Protein AF-A0A9E1UNV3-F1 (afdb_monomer)

pLDDT: mean 80.96, std 13.59, range [35.84, 94.38]

Solvent-accessible surface area (backbone atoms only — not comparable to full-atom values): 10256 Å² total; per-residue (Å²): 136,83,77,80,78,81,76,72,62,53,70,66,56,56,49,51,52,51,51,64,53,58,72,66,54,81,49,71,70,59,39,48,52,40,63,73,60,77,38,68,67,56,43,51,51,60,36,40,78,65,73,40,78,62,95,45,79,79,32,35,62,18,47,49,51,24,52,54,49,52,56,49,48,61,50,37,75,54,44,67,69,70,63,24,52,52,51,50,54,60,56,47,49,53,58,54,51,36,50,52,49,50,53,47,36,54,74,75,52,56,87,86,55,63,66,72,40,66,35,42,78,52,85,92,49,69,72,77,62,58,67,62,50,58,66,34,87,50,57,69,52,34,47,56,59,45,73,75,33,80,76,75,56,93,66,50,66,61,54,52,43,52,60,52,63,72,62,70,61,82,89,124

Mean predicted aligned error: 8.99 Å

Secondary structure (DSSP, 8-state):
-PPPP--PPPHHHHHHHHHHHHTTS--HHHHHHHHHT--HHHHHHHHHTTT---S-TTTHHHHHHHHHHHHHHHHHTT--HHHHHHHHHHHHHHHHHHHHHHHHHHHHT--S--HHHH----TTSPPP-HHHHHH--SHHHHHHHHHTSTTPPTTHHHHHHHHHHTT-S---

Structure (mmCIF, N/CA/C/O backbone):
data_AF-A0A9E1UNV3-F1
#
_entry.id   AF-A0A9E1UNV3-F1
#
loop_
_atom_site.group_PDB
_atom_site.id
_atom_site.type_symbol
_atom_site.label_atom_id
_atom_site.label_alt_id
_atom_site.label_comp_id
_atom_site.label_asym_id
_atom_site.label_entity_id
_atom_site.label_seq_id
_atom_site.pdbx_PDB_ins_code
_atom_site.Cartn_x
_atom_site.Cartn_y
_atom_site.Cartn_z
_atom_site.occupancy
_atom_site.B_iso_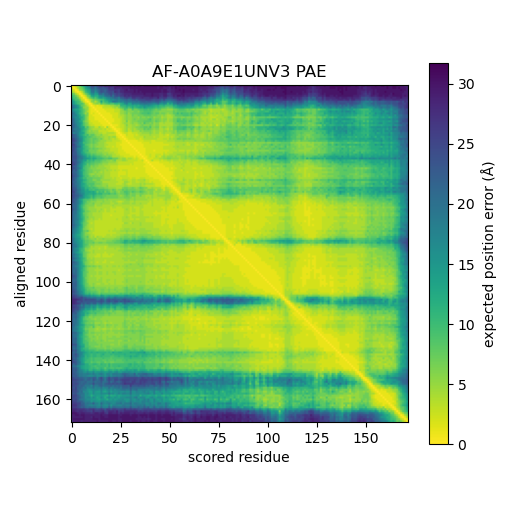or_equiv
_atom_site.auth_seq_id
_atom_site.auth_comp_id
_atom_site.auth_asym_id
_atom_site.auth_atom_id
_atom_site.pdbx_PDB_model_num
ATOM 1 N N . MET A 1 1 ? 43.218 -6.200 -0.803 1.00 35.84 1 MET A N 1
ATOM 2 C CA . MET A 1 1 ? 42.249 -6.765 -1.764 1.00 35.84 1 MET A CA 1
ATOM 3 C C . MET A 1 1 ? 41.045 -5.831 -1.739 1.00 35.84 1 MET A C 1
ATOM 5 O O . MET A 1 1 ? 40.290 -5.867 -0.780 1.00 35.84 1 MET A O 1
ATOM 9 N N . ASN A 1 2 ? 40.979 -4.878 -2.675 1.00 37.31 2 ASN A N 1
ATOM 10 C CA . ASN A 1 2 ? 39.900 -3.886 -2.727 1.00 37.31 2 ASN A CA 1
ATOM 11 C C . ASN A 1 2 ? 38.651 -4.552 -3.307 1.00 37.31 2 ASN A C 1
ATOM 13 O O . ASN A 1 2 ? 38.689 -5.062 -4.424 1.00 37.31 2 ASN A O 1
ATOM 17 N N . VAL A 1 3 ? 37.570 -4.561 -2.532 1.00 44.09 3 VAL A N 1
ATOM 18 C CA . VAL A 1 3 ? 36.229 -4.926 -3.003 1.00 44.09 3 VAL A CA 1
ATOM 19 C C . VAL A 1 3 ? 35.818 -3.900 -4.071 1.00 44.09 3 VAL A C 1
ATOM 21 O O . VAL A 1 3 ? 36.110 -2.716 -3.880 1.00 44.09 3 VAL A O 1
ATOM 24 N N . PRO A 1 4 ? 35.199 -4.297 -5.200 1.00 45.22 4 PRO A N 1
ATOM 25 C CA . PRO A 1 4 ? 34.849 -3.347 -6.245 1.00 45.22 4 PRO A CA 1
ATOM 26 C C . PRO A 1 4 ? 33.842 -2.341 -5.694 1.00 45.22 4 PRO A C 1
ATOM 28 O O . PRO A 1 4 ? 32.846 -2.722 -5.078 1.00 45.22 4 PRO A O 1
ATOM 31 N N . SER A 1 5 ? 34.108 -1.060 -5.931 1.00 47.56 5 SER A N 1
ATOM 32 C CA . SER A 1 5 ? 33.131 0.010 -5.791 1.00 47.56 5 SER A CA 1
ATOM 33 C C . SER A 1 5 ? 31.866 -0.373 -6.553 1.00 47.56 5 SER A C 1
ATOM 35 O O . SER A 1 5 ? 31.917 -0.683 -7.744 1.00 47.56 5 SER A O 1
ATOM 37 N N . THR A 1 6 ? 30.729 -0.377 -5.862 1.00 49.66 6 THR A N 1
ATOM 38 C CA . THR A 1 6 ? 29.411 -0.572 -6.462 1.00 49.66 6 THR A CA 1
ATOM 39 C C . THR A 1 6 ? 29.252 0.456 -7.579 1.00 49.66 6 THR A C 1
ATOM 41 O O . THR A 1 6 ? 29.152 1.654 -7.313 1.00 49.66 6 THR A O 1
ATOM 44 N N . ILE A 1 7 ? 29.300 0.014 -8.837 1.00 48.69 7 ILE A N 1
ATOM 45 C CA . ILE A 1 7 ? 29.002 0.877 -9.979 1.00 48.69 7 ILE A CA 1
ATOM 46 C C . ILE A 1 7 ? 27.522 1.220 -9.843 1.00 48.69 7 ILE A C 1
ATOM 48 O O . ILE A 1 7 ? 26.668 0.364 -10.070 1.00 48.69 7 ILE A O 1
ATOM 52 N N . ALA A 1 8 ? 27.217 2.445 -9.415 1.00 58.47 8 ALA A N 1
ATOM 53 C CA . ALA A 1 8 ? 25.855 2.948 -9.472 1.00 58.47 8 ALA A CA 1
ATOM 54 C C . ALA A 1 8 ? 25.418 2.880 -10.945 1.00 58.47 8 ALA A C 1
ATOM 56 O O . ALA A 1 8 ? 26.122 3.432 -11.800 1.00 58.47 8 ALA A O 1
ATOM 57 N N . PRO A 1 9 ? 24.335 2.161 -11.281 1.00 63.91 9 PRO A N 1
ATOM 58 C CA . PRO A 1 9 ? 23.896 2.076 -12.661 1.00 63.91 9 PRO A CA 1
ATOM 59 C C . PRO A 1 9 ? 23.639 3.486 -13.197 1.00 63.91 9 PRO A C 1
ATOM 61 O O . PRO A 1 9 ? 22.984 4.304 -12.551 1.00 63.91 9 PRO A O 1
ATOM 64 N N . GLY A 1 10 ? 24.182 3.777 -14.380 1.00 70.19 10 GLY A N 1
ATOM 65 C CA . GLY A 1 10 ? 23.953 5.054 -15.049 1.00 70.19 10 GLY A CA 1
ATOM 66 C C . GLY A 1 10 ? 22.465 5.283 -15.326 1.00 70.19 10 GLY A C 1
ATOM 67 O O . GLY A 1 10 ? 21.673 4.337 -15.389 1.00 70.19 10 GLY A O 1
ATOM 68 N N . GLN A 1 11 ? 22.079 6.544 -15.529 1.00 72.31 11 GLN A N 1
ATOM 69 C CA . GLN A 1 11 ? 20.688 6.925 -15.806 1.00 72.31 11 GLN A CA 1
ATOM 70 C C . GLN A 1 11 ? 20.082 6.153 -16.990 1.00 72.31 11 GLN A C 1
ATOM 72 O O . GLN A 1 11 ? 18.904 5.802 -16.942 1.00 72.31 11 GLN A O 1
ATOM 77 N N . ASP A 1 12 ? 20.890 5.797 -17.991 1.00 75.81 12 ASP A N 1
ATOM 78 C CA . ASP A 1 12 ? 20.466 5.012 -19.156 1.00 75.81 12 ASP A CA 1
ATOM 79 C C . ASP A 1 12 ? 19.969 3.611 -18.783 1.00 75.81 12 ASP A C 1
ATOM 81 O O . ASP A 1 12 ? 18.969 3.136 -19.323 1.00 75.81 12 ASP A O 1
ATOM 85 N N . PHE A 1 13 ? 20.616 2.955 -17.813 1.00 81.56 13 PHE A N 1
ATOM 86 C CA . PHE A 1 13 ? 20.178 1.647 -17.324 1.00 81.56 13 PHE A CA 1
ATOM 87 C C . PHE A 1 13 ? 18.837 1.757 -16.598 1.00 81.56 13 PHE A C 1
ATOM 89 O O . PHE A 1 13 ? 17.933 0.955 -16.834 1.00 81.56 13 PHE A O 1
ATOM 96 N N . VAL A 1 14 ? 18.685 2.772 -15.742 1.00 80.44 14 VAL A N 1
ATOM 97 C CA . VAL A 1 14 ? 17.431 3.033 -15.023 1.00 80.44 14 VAL A CA 1
ATOM 98 C C . VAL A 1 14 ? 16.304 3.352 -16.005 1.00 80.44 14 VAL A C 1
ATOM 100 O O . VAL A 1 14 ? 15.209 2.802 -15.881 1.00 80.44 14 VAL A O 1
ATOM 103 N N . PHE A 1 15 ? 16.567 4.185 -17.013 1.00 78.56 15 PHE A N 1
ATOM 104 C CA . PHE A 1 15 ? 15.590 4.531 -18.040 1.00 78.56 15 PHE A CA 1
ATOM 105 C C . PHE A 1 15 ? 15.187 3.311 -18.871 1.00 78.56 15 PHE A C 1
ATOM 107 O O . PHE A 1 15 ? 13.995 3.061 -19.039 1.00 78.56 15 PHE A O 1
ATOM 114 N N . ALA A 1 16 ? 16.146 2.501 -19.327 1.00 82.50 16 ALA A N 1
ATOM 115 C CA . ALA A 1 16 ? 15.862 1.262 -20.048 1.00 82.50 16 ALA A CA 1
ATOM 116 C C . ALA A 1 16 ? 15.057 0.270 -19.190 1.00 82.50 16 ALA A C 1
ATOM 118 O O . ALA A 1 16 ? 14.104 -0.342 -19.678 1.00 82.50 16 ALA A O 1
ATOM 119 N N . ASN A 1 17 ? 15.382 0.156 -17.896 1.00 81.38 17 ASN A N 1
ATOM 120 C CA . ASN A 1 17 ? 14.642 -0.677 -16.951 1.00 81.38 17 ASN A CA 1
ATOM 121 C C . ASN A 1 17 ? 13.188 -0.202 -16.798 1.00 81.38 17 ASN A C 1
ATOM 123 O O . ASN A 1 17 ? 12.260 -1.002 -16.922 1.00 81.38 17 ASN A O 1
ATOM 127 N N . LEU A 1 18 ? 12.977 1.103 -16.600 1.00 81.25 18 LEU A N 1
ATOM 128 C CA . LEU A 1 18 ? 11.645 1.708 -16.531 1.00 81.25 18 LEU A CA 1
ATOM 129 C C . LEU A 1 18 ? 10.870 1.522 -17.838 1.00 81.25 18 LEU A C 1
ATOM 131 O O . LEU A 1 18 ? 9.703 1.137 -17.809 1.00 81.25 18 LEU A O 1
ATOM 135 N N . HIS A 1 19 ? 11.521 1.726 -18.981 1.00 80.44 19 HIS A N 1
ATOM 136 C CA . HIS A 1 19 ? 10.901 1.588 -20.293 1.00 80.44 19 HIS A CA 1
ATOM 137 C C . HIS A 1 19 ? 10.453 0.144 -20.568 1.00 80.44 19 HIS A C 1
ATOM 139 O O . HIS A 1 19 ? 9.327 -0.089 -21.015 1.00 80.44 19 HIS A O 1
ATOM 145 N N . GLY A 1 20 ? 11.288 -0.837 -20.213 1.00 83.06 20 GLY A N 1
ATOM 146 C CA . GLY A 1 20 ? 10.945 -2.257 -20.283 1.00 83.06 20 GLY A CA 1
ATOM 147 C C . GLY A 1 20 ? 9.776 -2.642 -19.372 1.00 83.06 20 GLY A C 1
ATOM 148 O O . GLY A 1 20 ? 8.972 -3.495 -19.737 1.00 83.06 20 GLY A O 1
ATOM 149 N N . ARG A 1 21 ? 9.618 -1.990 -18.214 1.00 82.00 21 ARG A N 1
ATOM 150 C CA . ARG A 1 21 ? 8.437 -2.178 -17.352 1.00 82.00 21 ARG A CA 1
ATOM 151 C C . ARG A 1 21 ? 7.196 -1.505 -17.937 1.00 82.00 21 ARG A C 1
ATOM 153 O O . ARG A 1 21 ? 6.111 -2.078 -17.904 1.00 82.00 21 ARG A O 1
ATOM 160 N N . TRP A 1 22 ? 7.347 -0.320 -18.526 1.00 80.44 22 TRP A N 1
ATOM 161 C CA . TRP A 1 22 ? 6.248 0.436 -19.129 1.00 80.44 22 TRP A CA 1
ATOM 162 C C . TRP A 1 22 ? 5.577 -0.277 -20.302 1.00 80.44 22 TRP A C 1
ATOM 164 O O . TRP A 1 22 ? 4.373 -0.113 -20.505 1.00 80.44 22 TRP A O 1
ATOM 174 N N . SER A 1 23 ? 6.323 -1.077 -21.064 1.00 80.44 23 SER A N 1
ATOM 175 C CA . SER A 1 23 ? 5.763 -1.872 -22.163 1.00 80.44 23 SER A CA 1
ATOM 176 C C . SER A 1 23 ? 4.748 -2.919 -21.688 1.00 80.44 23 SER A C 1
ATOM 178 O O . SER A 1 23 ? 3.905 -3.354 -22.467 1.00 80.44 23 SER A O 1
ATOM 180 N N . ARG A 1 24 ? 4.778 -3.285 -20.399 1.00 81.38 24 ARG A N 1
ATOM 181 C CA . ARG A 1 24 ? 3.897 -4.295 -19.802 1.00 81.38 24 ARG A CA 1
ATOM 182 C C . ARG A 1 24 ? 2.561 -3.727 -19.328 1.00 81.38 24 ARG A C 1
ATOM 184 O O . ARG A 1 24 ? 1.721 -4.491 -18.863 1.00 81.38 24 ARG A O 1
ATOM 191 N N . PHE A 1 25 ? 2.319 -2.420 -19.426 1.00 82.38 25 PHE A N 1
ATOM 192 C CA . PHE A 1 25 ? 1.041 -1.837 -19.010 1.00 82.38 25 PHE A CA 1
ATOM 193 C C . PHE A 1 25 ? -0.109 -2.179 -19.963 1.00 82.38 25 PHE A C 1
ATOM 195 O O . PHE A 1 25 ? 0.081 -2.315 -21.169 1.00 82.38 25 PHE A O 1
ATOM 202 N N . LEU A 1 26 ? -1.326 -2.274 -19.417 1.00 84.94 26 LEU A N 1
ATOM 203 C CA . LEU A 1 26 ? -2.553 -2.297 -20.216 1.00 84.94 26 LEU A CA 1
ATOM 204 C C . LEU A 1 26 ? -2.712 -0.953 -20.929 1.00 84.94 26 LEU A C 1
ATOM 206 O O . LEU A 1 26 ? -2.807 0.089 -20.281 1.00 84.94 26 LEU A O 1
ATOM 210 N N . ARG A 1 27 ? -2.725 -0.967 -22.263 1.00 87.62 27 ARG A N 1
ATOM 211 C CA . ARG A 1 27 ? -2.820 0.240 -23.096 1.00 87.62 27 ARG A CA 1
ATOM 212 C C . ARG A 1 27 ? -3.696 -0.012 -24.320 1.00 87.62 27 ARG A C 1
ATOM 214 O O . ARG A 1 27 ? -3.911 -1.159 -24.709 1.00 87.62 27 ARG A O 1
ATOM 221 N N . GLY A 1 28 ? -4.190 1.072 -24.919 1.00 90.81 28 GLY A N 1
ATOM 222 C CA . GLY A 1 28 ? -4.902 1.046 -26.199 1.00 90.81 28 GLY A CA 1
ATOM 223 C C . GLY A 1 28 ? -6.043 0.027 -26.238 1.00 90.81 28 GLY A C 1
ATOM 224 O O . GLY A 1 28 ? -6.894 -0.006 -25.346 1.00 90.81 28 GLY A O 1
ATOM 225 N N . ASP A 1 29 ? -6.037 -0.815 -27.268 1.00 90.44 29 ASP A N 1
ATOM 226 C CA . ASP A 1 29 ? -7.092 -1.798 -27.529 1.00 90.44 29 ASP A CA 1
ATOM 227 C C . ASP A 1 29 ? -7.185 -2.888 -26.465 1.00 90.44 29 ASP A C 1
ATOM 229 O O . ASP A 1 29 ? -8.256 -3.439 -26.227 1.00 90.44 29 ASP A O 1
ATOM 233 N N . GLU A 1 30 ? -6.085 -3.211 -25.789 1.00 89.12 30 GLU A N 1
ATOM 234 C CA . GLU A 1 30 ? -6.119 -4.194 -24.712 1.00 89.12 30 GLU A CA 1
ATOM 235 C C . GLU A 1 30 ? -6.872 -3.656 -23.496 1.00 89.12 30 GLU A C 1
ATOM 237 O O . GLU A 1 30 ? -7.791 -4.311 -23.008 1.00 89.12 30 GLU A O 1
ATOM 242 N N . LEU A 1 31 ? -6.555 -2.431 -23.064 1.00 91.38 31 LEU A N 1
ATOM 243 C CA . LEU A 1 31 ? -7.298 -1.774 -21.989 1.00 91.38 31 LEU A CA 1
ATOM 244 C C . LEU A 1 31 ? -8.769 -1.592 -22.379 1.00 91.38 31 LEU A C 1
ATOM 246 O O . LEU A 1 31 ? -9.658 -1.855 -21.572 1.00 91.38 31 LEU A O 1
ATOM 250 N N . ARG A 1 32 ? -9.032 -1.206 -23.634 1.00 93.31 32 ARG A N 1
ATOM 251 C CA . ARG A 1 32 ? -10.394 -1.058 -24.155 1.00 93.31 32 ARG A CA 1
ATOM 252 C C . ARG A 1 32 ? -11.176 -2.369 -24.086 1.00 93.31 32 ARG A C 1
ATOM 254 O O . ARG A 1 32 ? -12.301 -2.352 -23.602 1.00 93.31 32 ARG A O 1
ATOM 261 N N . ARG A 1 33 ? -10.580 -3.496 -24.495 1.00 92.31 33 ARG A N 1
ATOM 262 C CA . ARG A 1 33 ? -11.201 -4.829 -24.398 1.00 92.31 33 ARG A CA 1
ATOM 263 C C . ARG A 1 33 ? -11.512 -5.215 -22.956 1.00 92.31 33 ARG A C 1
ATOM 265 O O . ARG A 1 33 ? -12.599 -5.718 -22.693 1.00 92.31 33 ARG A O 1
ATOM 272 N N . VAL A 1 34 ? -10.592 -4.955 -22.024 1.00 91.69 34 VAL A N 1
ATOM 273 C CA . VAL A 1 34 ? -10.822 -5.230 -20.598 1.00 91.69 34 VAL A CA 1
ATOM 274 C C . VAL A 1 34 ? -12.002 -4.407 -20.078 1.00 91.69 34 VAL A C 1
ATOM 276 O O . VAL A 1 34 ? -12.923 -4.979 -19.503 1.00 91.69 34 VAL A O 1
ATOM 279 N N . VAL A 1 35 ? -12.032 -3.099 -20.344 1.00 91.12 35 VAL A N 1
ATOM 280 C CA . VAL A 1 35 ? -13.124 -2.209 -19.907 1.00 91.12 35 VAL A CA 1
ATOM 281 C C . VAL A 1 35 ? -14.464 -2.609 -20.530 1.00 91.12 35 VAL A C 1
ATOM 283 O O . VAL A 1 35 ? -15.461 -2.729 -19.824 1.00 91.12 35 VAL A O 1
ATOM 286 N N . GLN A 1 36 ? -14.493 -2.859 -21.840 1.00 94.38 36 GLN A N 1
ATOM 287 C CA . GLN A 1 36 ? -15.715 -3.219 -22.566 1.00 94.38 36 GLN A CA 1
ATOM 288 C C . GLN A 1 36 ? -16.263 -4.594 -22.185 1.00 94.38 36 GLN A C 1
ATOM 290 O O . GLN A 1 36 ? -17.452 -4.835 -22.361 1.00 94.38 36 GLN A O 1
ATOM 295 N N . SER A 1 37 ? -15.424 -5.491 -21.663 1.00 92.50 37 SER A N 1
ATOM 296 C CA . SER A 1 37 ? -15.879 -6.818 -21.251 1.00 92.50 37 SER A CA 1
ATOM 297 C C . SER A 1 37 ? -16.882 -6.781 -20.097 1.00 92.50 37 SER A C 1
ATOM 299 O O . SER A 1 37 ? -17.642 -7.733 -19.941 1.00 92.50 37 SER A O 1
ATOM 301 N N . GLY A 1 38 ? -16.846 -5.736 -19.255 1.00 88.44 38 GLY A N 1
ATOM 302 C CA . GLY A 1 38 ? -17.644 -5.658 -18.026 1.00 88.44 38 GLY A CA 1
ATOM 303 C C . GLY A 1 38 ? -17.416 -6.823 -17.051 1.00 88.44 38 GLY A C 1
ATOM 304 O O . GLY A 1 38 ? -18.188 -6.987 -16.111 1.00 88.44 38 GLY A O 1
ATOM 305 N N . SER A 1 39 ? -16.388 -7.652 -17.275 1.00 89.06 39 SER A N 1
ATOM 306 C CA . SER A 1 39 ? -16.184 -8.917 -16.576 1.00 89.06 39 SER A CA 1
ATOM 307 C C . SER A 1 39 ? -14.997 -8.817 -15.616 1.00 89.06 39 SER A C 1
ATOM 309 O O . SER A 1 39 ? -13.859 -8.623 -16.061 1.00 89.06 39 SER A O 1
ATOM 311 N N . PRO A 1 40 ? -15.232 -9.02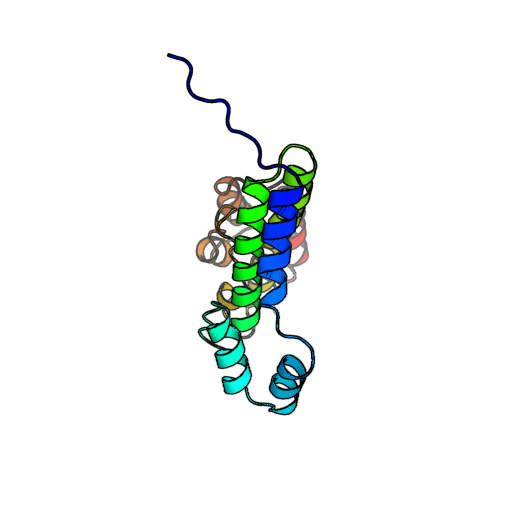3 -14.307 1.00 87.25 40 PRO A N 1
ATOM 312 C CA . PRO A 1 40 ? -14.177 -9.200 -13.317 1.00 87.25 40 PRO A CA 1
ATOM 313 C C . PRO A 1 40 ? -13.117 -10.217 -13.735 1.00 87.25 40 PRO A C 1
ATOM 315 O O . PRO A 1 40 ? -11.930 -9.922 -13.675 1.00 87.25 40 PRO A O 1
ATOM 318 N N . ASP A 1 41 ? -13.523 -11.377 -14.250 1.00 88.94 41 ASP A N 1
ATOM 319 C CA . ASP A 1 41 ? -12.593 -12.441 -14.638 1.00 88.94 41 ASP A CA 1
ATOM 320 C C . ASP A 1 41 ? -11.655 -12.027 -15.775 1.00 88.94 41 ASP A C 1
ATOM 322 O O . ASP A 1 41 ? -10.494 -12.436 -15.819 1.00 88.94 41 ASP A O 1
ATOM 326 N N . VAL A 1 42 ? -12.140 -11.212 -16.717 1.00 90.38 42 VAL A N 1
ATOM 327 C CA . VAL A 1 42 ? -11.303 -10.676 -17.799 1.00 90.38 42 VAL A CA 1
ATOM 328 C C . VAL A 1 42 ? -10.263 -9.706 -17.241 1.00 90.38 42 VAL A C 1
ATOM 330 O O . VAL A 1 42 ? -9.096 -9.793 -17.630 1.00 90.38 42 VAL A O 1
ATOM 333 N N . LEU A 1 43 ? -10.647 -8.840 -16.299 1.00 88.12 43 LEU A N 1
ATOM 334 C CA . LEU A 1 43 ? -9.711 -7.959 -15.597 1.00 88.12 43 LEU A CA 1
ATOM 335 C C . LEU A 1 43 ? -8.673 -8.765 -14.804 1.00 88.12 43 LEU A C 1
ATOM 337 O O . LEU A 1 43 ? -7.476 -8.534 -14.961 1.00 88.12 43 LEU A O 1
ATOM 341 N N . LEU A 1 44 ? -9.110 -9.740 -14.003 1.00 88.25 44 LEU A N 1
ATOM 342 C CA . LEU A 1 44 ? -8.229 -10.566 -13.174 1.00 88.25 44 LEU A CA 1
ATOM 343 C C . LEU A 1 44 ? -7.223 -11.350 -14.027 1.00 88.25 44 LEU A C 1
ATOM 345 O O . LEU A 1 44 ? -6.033 -11.355 -13.722 1.00 88.25 44 LEU A O 1
ATOM 349 N N . ARG A 1 45 ? -7.653 -11.931 -15.156 1.00 88.69 45 ARG A N 1
ATOM 350 C CA . ARG A 1 45 ? -6.741 -12.591 -16.108 1.00 88.69 45 ARG A CA 1
ATOM 351 C C . ARG A 1 45 ? -5.744 -11.618 -16.737 1.00 88.69 45 ARG A C 1
ATOM 353 O O . ARG A 1 45 ? -4.566 -11.951 -16.868 1.00 88.69 45 ARG A O 1
ATOM 360 N N . ALA A 1 46 ? -6.190 -10.419 -17.111 1.00 89.06 46 ALA A N 1
ATOM 361 C CA . ALA A 1 46 ? -5.321 -9.398 -17.693 1.00 89.06 46 ALA A CA 1
ATOM 362 C C . ALA A 1 46 ? -4.246 -8.905 -16.705 1.00 89.06 46 ALA A C 1
ATOM 364 O O . ALA A 1 46 ? -3.113 -8.631 -17.116 1.00 89.06 46 ALA A O 1
ATOM 365 N N . LEU A 1 47 ? -4.591 -8.826 -15.415 1.00 87.56 47 LEU A N 1
ATOM 366 C CA . LEU A 1 47 ? -3.680 -8.520 -14.309 1.00 87.56 47 LEU A CA 1
ATOM 367 C C . LEU A 1 47 ? -2.716 -9.684 -14.021 1.00 87.56 47 LEU A C 1
ATOM 369 O O . LEU A 1 47 ? -1.505 -9.468 -13.923 1.00 87.56 47 LEU A O 1
ATOM 373 N N . ALA A 1 48 ? -3.215 -10.923 -13.989 1.00 88.00 48 ALA A N 1
ATOM 374 C CA . ALA A 1 48 ? -2.403 -12.120 -13.772 1.00 88.00 48 ALA A CA 1
ATOM 375 C C . ALA A 1 48 ? -1.330 -12.300 -14.857 1.00 88.00 48 ALA A C 1
ATOM 377 O O . ALA A 1 48 ? -0.171 -12.569 -14.538 1.00 88.00 48 ALA A O 1
ATOM 378 N N . GLY A 1 49 ? -1.667 -12.041 -16.129 1.00 85.75 49 GLY A N 1
ATOM 379 C CA . GLY A 1 49 ? -0.708 -12.045 -17.245 1.00 85.75 49 GLY A CA 1
ATOM 380 C C . GLY A 1 49 ? 0.438 -11.030 -17.101 1.00 85.75 49 GLY A C 1
ATOM 381 O O . GLY A 1 49 ? 1.437 -11.102 -17.815 1.00 85.75 49 GLY A O 1
ATOM 382 N N . ARG A 1 50 ? 0.324 -10.096 -16.153 1.00 84.56 50 ARG A N 1
ATOM 383 C CA . ARG A 1 50 ? 1.331 -9.076 -15.830 1.00 84.56 50 ARG A CA 1
ATOM 384 C C . ARG A 1 50 ? 2.052 -9.337 -14.512 1.00 84.56 50 ARG A C 1
ATOM 386 O O . ARG A 1 50 ? 2.894 -8.538 -14.121 1.00 84.56 50 ARG A O 1
ATOM 393 N N . GLY A 1 51 ? 1.778 -10.469 -13.867 1.00 85.19 51 GLY A N 1
ATOM 394 C CA . GLY A 1 51 ? 2.381 -10.841 -12.590 1.00 85.19 51 GLY A CA 1
ATOM 395 C C . GLY A 1 51 ? 1.665 -10.262 -11.370 1.00 85.19 51 GLY A C 1
ATOM 396 O O . GLY A 1 51 ? 2.205 -10.344 -10.270 1.00 85.19 51 GLY A O 1
ATOM 397 N N . VAL A 1 52 ? 0.463 -9.700 -11.540 1.00 87.19 52 VAL A N 1
ATOM 398 C CA . VAL A 1 52 ? -0.390 -9.276 -10.424 1.00 87.19 52 VAL A CA 1
ATOM 399 C C . VAL A 1 52 ? -1.380 -10.398 -10.135 1.00 87.19 52 VAL A C 1
ATOM 401 O O . VAL A 1 52 ? -2.369 -10.565 -10.845 1.00 87.19 52 VAL A O 1
ATOM 404 N N . GLN A 1 53 ? -1.091 -11.191 -9.108 1.00 84.25 53 GLN A N 1
ATOM 405 C CA . GLN A 1 53 ? -2.028 -12.192 -8.606 1.00 84.25 53 GLN A CA 1
ATOM 406 C C . GLN A 1 53 ? -3.019 -11.487 -7.693 1.00 84.25 53 GLN A C 1
ATOM 408 O O . GLN A 1 53 ? -2.594 -10.902 -6.702 1.00 84.25 53 GLN A O 1
ATOM 413 N N . VAL A 1 54 ? -4.298 -11.518 -8.066 1.00 83.56 54 VAL A N 1
ATOM 414 C CA . VAL A 1 54 ? -5.393 -10.922 -7.302 1.00 83.56 54 VAL A CA 1
ATOM 415 C C . VAL A 1 54 ? -6.270 -12.034 -6.742 1.00 83.56 54 VAL A C 1
ATOM 417 O O . VAL A 1 54 ? -6.767 -12.852 -7.512 1.00 83.56 54 VAL A O 1
ATOM 420 N N . ALA A 1 55 ? -6.448 -12.064 -5.421 1.00 79.50 55 ALA A N 1
ATOM 421 C CA . ALA A 1 55 ? -7.283 -13.069 -4.756 1.00 79.50 55 ALA A CA 1
ATOM 422 C C . ALA A 1 55 ? -8.786 -12.841 -5.003 1.00 79.50 55 ALA A C 1
ATOM 424 O O . ALA A 1 55 ? -9.519 -13.784 -5.291 1.00 79.50 55 ALA A O 1
ATOM 425 N N . ASP A 1 56 ? -9.232 -11.586 -4.927 1.00 81.56 56 ASP A N 1
ATOM 426 C CA . ASP A 1 56 ? -10.626 -11.173 -5.078 1.00 81.56 56 ASP A CA 1
ATOM 427 C C . ASP A 1 56 ? -10.718 -9.689 -5.490 1.00 81.56 56 ASP A C 1
ATOM 429 O O . ASP A 1 56 ? -9.739 -8.942 -5.448 1.00 81.56 56 ASP A O 1
ATOM 433 N N . LEU A 1 57 ? -11.905 -9.236 -5.900 1.00 82.12 57 LEU A N 1
ATOM 434 C CA . LEU A 1 57 ? -12.099 -7.851 -6.342 1.00 82.12 57 LEU A CA 1
ATOM 435 C C . LEU A 1 57 ? -11.933 -6.807 -5.230 1.00 82.12 57 LEU A C 1
ATOM 437 O O . LEU A 1 57 ? -11.512 -5.688 -5.526 1.00 82.12 57 LEU A O 1
ATOM 441 N N . GLY A 1 58 ? -12.268 -7.145 -3.984 1.00 82.31 58 GLY A N 1
ATOM 442 C CA . GLY A 1 58 ? -12.130 -6.251 -2.836 1.00 82.31 58 GLY A CA 1
ATOM 443 C C . GLY A 1 58 ? -10.668 -5.914 -2.552 1.00 82.31 58 GLY A C 1
ATOM 444 O O . GLY A 1 58 ? -10.346 -4.760 -2.272 1.00 82.31 58 GLY A O 1
ATOM 445 N N . SER A 1 59 ? -9.773 -6.884 -2.746 1.00 84.94 59 SER A N 1
ATOM 446 C CA . SER A 1 59 ? -8.323 -6.720 -2.584 1.00 84.94 59 SER A CA 1
ATOM 447 C C . SER A 1 59 ? -7.571 -6.346 -3.874 1.00 84.94 59 SER A C 1
ATOM 449 O O . SER A 1 59 ? -6.372 -6.057 -3.848 1.00 84.94 59 SER A O 1
ATOM 451 N N . ALA A 1 60 ? -8.251 -6.281 -5.025 1.00 85.44 60 ALA A N 1
ATOM 452 C CA . ALA A 1 60 ? -7.617 -6.011 -6.319 1.00 85.44 60 ALA A CA 1
ATOM 453 C C . ALA A 1 60 ? -6.815 -4.703 -6.342 1.00 85.44 60 ALA A C 1
ATOM 455 O O . ALA A 1 60 ? -5.700 -4.654 -6.868 1.00 85.44 60 ALA A O 1
ATOM 456 N N . ARG A 1 61 ? -7.367 -3.636 -5.750 1.00 88.38 61 ARG A N 1
ATOM 457 C CA . ARG A 1 61 ? -6.699 -2.331 -5.680 1.00 88.38 61 ARG A CA 1
ATOM 458 C C . ARG A 1 61 ? -5.417 -2.413 -4.856 1.00 88.38 61 ARG A C 1
ATOM 460 O O . ARG A 1 61 ? -4.370 -1.987 -5.341 1.00 88.38 61 ARG A O 1
ATOM 467 N N . SER A 1 62 ? -5.499 -2.897 -3.619 1.00 90.62 62 SER A N 1
ATOM 468 C CA . SER A 1 62 ? -4.362 -2.943 -2.696 1.00 90.62 62 SER A CA 1
ATOM 469 C C . SER A 1 62 ? -3.247 -3.825 -3.252 1.00 90.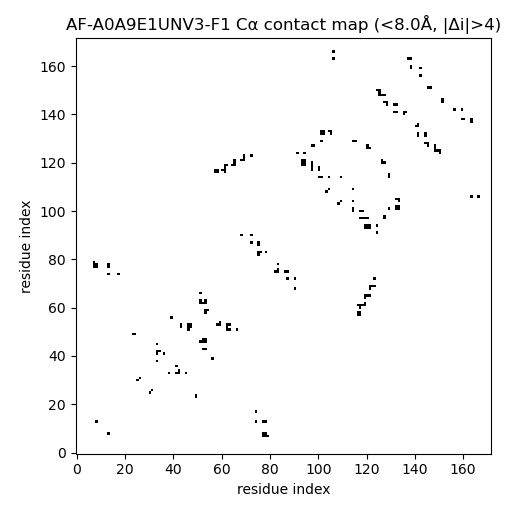62 62 SER A C 1
ATOM 471 O O . SER A 1 62 ? -2.092 -3.403 -3.280 1.00 90.62 62 SER A O 1
ATOM 473 N N . GLN A 1 63 ? -3.591 -4.980 -3.826 1.00 90.75 63 GLN A N 1
ATOM 474 C CA . GLN A 1 63 ? -2.624 -5.898 -4.431 1.00 90.75 63 GLN A CA 1
ATOM 475 C C . GLN A 1 63 ? -1.965 -5.325 -5.695 1.00 90.75 63 GLN A C 1
ATOM 477 O O . GLN A 1 63 ? -0.752 -5.470 -5.871 1.00 90.75 63 GLN A O 1
ATOM 482 N N . LEU A 1 64 ? -2.715 -4.607 -6.543 1.00 89.81 64 LEU A N 1
ATOM 483 C CA . LEU A 1 64 ? -2.144 -3.892 -7.688 1.00 89.81 64 LEU A CA 1
ATOM 484 C C . LEU A 1 64 ? -1.186 -2.779 -7.241 1.00 89.81 64 LEU A C 1
ATOM 486 O O . LEU A 1 64 ? -0.080 -2.664 -7.770 1.00 89.81 64 LEU A O 1
ATOM 490 N N . VAL A 1 65 ? -1.590 -1.965 -6.262 1.00 92.12 65 VAL A N 1
ATOM 491 C CA . VAL A 1 65 ? -0.746 -0.883 -5.735 1.00 92.12 65 VAL A CA 1
ATOM 492 C C . VAL A 1 65 ? 0.512 -1.450 -5.080 1.00 92.12 65 VAL A C 1
ATOM 494 O O . VAL A 1 65 ? 1.597 -0.925 -5.328 1.00 92.12 65 VAL A O 1
ATOM 497 N N . ARG A 1 66 ? 0.400 -2.545 -4.317 1.00 93.19 66 ARG A N 1
ATOM 498 C CA . ARG A 1 66 ? 1.542 -3.237 -3.709 1.00 93.19 66 ARG A CA 1
ATOM 499 C C . ARG A 1 66 ? 2.532 -3.696 -4.770 1.00 93.19 66 ARG A C 1
ATOM 501 O O . ARG A 1 66 ? 3.709 -3.364 -4.679 1.00 93.19 66 ARG A O 1
ATOM 508 N N . HIS A 1 67 ? 2.052 -4.374 -5.812 1.00 91.31 67 HIS A N 1
ATOM 509 C CA . HIS A 1 67 ? 2.894 -4.821 -6.920 1.00 91.31 67 HIS A CA 1
ATOM 510 C C . HIS A 1 67 ? 3.646 -3.654 -7.579 1.00 91.31 67 HIS A C 1
ATOM 512 O O . HIS A 1 67 ? 4.862 -3.711 -7.749 1.00 91.31 67 HIS A O 1
ATOM 518 N N . LEU A 1 68 ? 2.950 -2.561 -7.908 1.00 89.81 68 LEU A N 1
ATOM 519 C CA . LEU A 1 68 ? 3.578 -1.383 -8.517 1.00 89.81 68 LEU A CA 1
ATOM 520 C C . LEU A 1 68 ? 4.561 -0.687 -7.563 1.00 89.81 68 LEU A C 1
ATOM 522 O O . LEU A 1 68 ? 5.600 -0.189 -7.996 1.00 89.81 68 LEU A O 1
ATOM 526 N N . GLY A 1 69 ? 4.255 -0.659 -6.267 1.00 92.88 69 GLY A N 1
ATOM 527 C CA . GLY A 1 69 ? 5.144 -0.122 -5.246 1.00 92.88 69 GLY A CA 1
ATOM 528 C C . GLY A 1 69 ? 6.408 -0.962 -5.061 1.00 92.88 69 GLY A C 1
ATOM 529 O O . GLY A 1 69 ? 7.484 -0.399 -4.872 1.00 92.88 69 GLY A O 1
ATOM 530 N N . GLU A 1 70 ? 6.314 -2.290 -5.146 1.00 92.06 70 GLU A N 1
ATOM 531 C CA . GLU A 1 70 ? 7.468 -3.197 -5.123 1.00 92.06 70 GLU A CA 1
ATOM 532 C C . GLU A 1 70 ? 8.350 -2.996 -6.357 1.00 92.06 70 GLU A C 1
ATOM 534 O O . GLU A 1 70 ? 9.571 -2.905 -6.246 1.00 92.06 70 GLU A O 1
ATOM 539 N N . GLU A 1 71 ? 7.735 -2.867 -7.533 1.00 89.38 71 GLU A N 1
ATOM 540 C CA . GLU A 1 71 ? 8.437 -2.560 -8.779 1.00 89.38 71 GLU A CA 1
ATOM 541 C C . GLU A 1 71 ? 9.191 -1.229 -8.684 1.00 89.38 71 GLU A C 1
ATOM 543 O O . GLU A 1 71 ? 10.372 -1.163 -9.031 1.00 89.38 71 GLU A O 1
ATOM 548 N N . LEU A 1 72 ? 8.544 -0.183 -8.157 1.00 90.38 72 LEU A N 1
ATOM 549 C CA . LEU A 1 72 ? 9.193 1.103 -7.916 1.00 90.38 72 LEU A CA 1
ATOM 550 C C . LEU A 1 72 ? 10.280 0.992 -6.839 1.00 90.38 72 LEU A C 1
ATOM 552 O O . LEU A 1 72 ? 11.342 1.574 -7.012 1.00 90.38 72 LEU A O 1
ATOM 556 N N . SER A 1 73 ? 10.072 0.209 -5.777 1.00 92.50 73 SER A N 1
ATOM 557 C CA . SER A 1 73 ? 11.083 -0.012 -4.730 1.00 92.50 73 SER A CA 1
ATOM 558 C C . SER A 1 73 ? 12.375 -0.589 -5.311 1.00 92.50 73 SER A C 1
ATOM 560 O O . SER A 1 73 ? 13.452 -0.091 -5.004 1.00 92.50 73 SER A O 1
ATOM 562 N N . ARG A 1 74 ? 12.270 -1.558 -6.232 1.00 89.94 74 ARG A N 1
ATOM 563 C CA . ARG A 1 74 ? 13.431 -2.124 -6.941 1.00 89.94 74 ARG A CA 1
ATOM 564 C C . ARG A 1 74 ? 14.159 -1.082 -7.787 1.00 89.94 74 ARG A C 1
ATOM 566 O O . ARG A 1 74 ? 15.372 -1.153 -7.916 1.00 89.94 74 ARG A O 1
ATOM 573 N N . VAL A 1 75 ? 13.435 -0.130 -8.380 1.00 88.62 75 VAL A N 1
ATOM 574 C CA . VAL A 1 75 ? 14.049 0.990 -9.112 1.00 88.62 75 VAL A CA 1
ATOM 575 C C . VAL A 1 75 ? 14.736 1.947 -8.144 1.00 88.62 75 VAL A C 1
ATOM 577 O O . VAL A 1 75 ? 15.852 2.368 -8.416 1.00 88.62 75 VAL A O 1
ATOM 580 N N . VAL A 1 76 ? 14.113 2.255 -7.005 1.00 90.06 76 VAL A N 1
ATOM 581 C CA . VAL A 1 76 ? 14.698 3.109 -5.962 1.00 90.06 76 VAL A CA 1
ATOM 582 C C . VAL A 1 76 ? 16.033 2.568 -5.470 1.00 90.06 76 VAL A C 1
ATOM 584 O O . VAL A 1 76 ? 16.954 3.353 -5.288 1.00 90.06 76 VAL A O 1
ATOM 587 N N . ASP A 1 77 ? 16.168 1.251 -5.327 1.00 89.25 77 ASP A N 1
ATOM 588 C CA . ASP A 1 77 ? 17.426 0.621 -4.903 1.00 89.25 77 ASP A CA 1
ATOM 589 C C . ASP A 1 77 ? 18.560 0.766 -5.938 1.00 89.25 77 ASP A C 1
ATOM 591 O O . ASP A 1 77 ? 19.730 0.581 -5.610 1.00 89.25 77 ASP A O 1
ATOM 595 N N . LEU A 1 78 ? 18.226 1.121 -7.184 1.00 87.12 78 LEU A N 1
ATOM 596 C CA . LEU A 1 78 ? 19.177 1.437 -8.256 1.00 87.12 78 LEU A CA 1
ATOM 597 C C . LEU A 1 78 ? 19.450 2.944 -8.373 1.00 87.12 78 LEU A C 1
ATOM 599 O O . LEU A 1 78 ? 20.380 3.346 -9.072 1.00 87.12 78 LEU A O 1
ATOM 603 N N . LEU A 1 79 ? 18.632 3.783 -7.733 1.00 85.06 79 LEU A N 1
ATOM 604 C CA . LEU A 1 79 ? 18.804 5.230 -7.710 1.00 85.06 79 LEU A CA 1
ATOM 605 C C . LEU A 1 79 ? 19.787 5.627 -6.602 1.00 85.06 79 LEU A C 1
ATOM 607 O O . LEU A 1 79 ? 19.835 5.023 -5.535 1.00 85.06 79 LEU A O 1
ATOM 611 N N . GLY A 1 80 ? 20.541 6.700 -6.837 1.00 81.75 80 GLY A N 1
ATOM 612 C CA . GLY A 1 80 ? 21.381 7.341 -5.826 1.00 81.75 80 GLY A CA 1
ATOM 613 C C . GLY A 1 80 ? 20.859 8.722 -5.427 1.00 81.75 80 GLY A C 1
ATOM 614 O O . GLY A 1 80 ? 20.136 9.375 -6.186 1.00 81.75 80 GLY A O 1
ATOM 615 N N . GLY A 1 81 ? 21.267 9.182 -4.242 1.00 84.69 81 GLY A N 1
ATOM 616 C CA . GLY A 1 81 ? 21.055 10.553 -3.767 1.00 84.69 81 GLY A CA 1
ATOM 617 C C . GLY A 1 81 ? 19.585 10.979 -3.696 1.00 84.69 81 GLY A C 1
ATOM 618 O O . GLY A 1 81 ? 18.697 10.179 -3.399 1.00 84.69 81 GLY A O 1
ATOM 619 N N . GLY A 1 82 ? 19.322 12.251 -4.008 1.00 84.88 82 GLY A N 1
ATOM 620 C CA . GLY A 1 82 ? 18.007 12.874 -3.811 1.00 84.88 82 GLY A CA 1
ATOM 621 C C . GLY A 1 82 ? 16.848 12.228 -4.582 1.00 84.88 82 GLY A C 1
ATOM 622 O O . GLY A 1 82 ? 15.706 12.294 -4.134 1.00 84.88 82 GLY A O 1
ATOM 623 N N . LEU A 1 83 ? 17.105 11.549 -5.708 1.00 85.50 83 LEU A N 1
ATOM 624 C CA . LEU A 1 83 ? 16.052 10.818 -6.427 1.00 85.50 83 LEU A CA 1
ATOM 625 C C . LEU A 1 83 ? 15.579 9.589 -5.642 1.00 85.50 83 LEU A C 1
ATOM 627 O O . LEU A 1 83 ? 14.375 9.343 -5.556 1.00 85.50 83 LEU A O 1
ATOM 631 N N . ALA A 1 84 ? 16.505 8.838 -5.042 1.00 90.06 84 ALA A N 1
ATOM 632 C CA . ALA A 1 84 ? 16.160 7.697 -4.200 1.00 90.06 84 ALA A CA 1
ATOM 633 C C . ALA A 1 84 ? 15.385 8.145 -2.950 1.00 90.06 84 ALA A C 1
ATOM 635 O O . ALA A 1 84 ? 14.400 7.508 -2.567 1.00 90.06 84 ALA A O 1
ATOM 636 N N . GLU A 1 85 ? 15.779 9.273 -2.354 1.00 90.25 85 GLU A N 1
ATOM 637 C CA . GLU A 1 85 ? 15.085 9.884 -1.215 1.00 90.25 85 GLU A CA 1
ATOM 638 C C . GLU A 1 85 ? 13.664 10.319 -1.582 1.00 90.25 85 GLU A C 1
ATOM 640 O O . GLU A 1 85 ? 12.709 9.951 -0.893 1.00 90.25 85 GLU A O 1
ATOM 645 N N . PHE A 1 86 ? 13.502 11.029 -2.703 1.00 90.00 86 PHE A N 1
ATOM 646 C CA . PHE A 1 86 ? 12.201 11.477 -3.195 1.00 90.00 86 PHE A CA 1
ATOM 647 C C . PHE A 1 86 ? 11.238 10.305 -3.404 1.00 90.00 86 PHE A C 1
ATOM 649 O O . PHE A 1 86 ? 10.123 10.308 -2.878 1.00 90.00 86 PHE A O 1
ATOM 656 N N . TYR A 1 87 ? 11.665 9.268 -4.128 1.00 91.56 87 TYR A N 1
ATOM 657 C CA . TYR A 1 87 ? 10.804 8.115 -4.386 1.00 91.56 87 TYR A CA 1
ATOM 658 C C . TYR A 1 87 ? 10.586 7.248 -3.142 1.00 91.56 87 TYR A C 1
ATOM 660 O O . TYR A 1 87 ? 9.508 6.676 -2.986 1.00 91.56 87 TYR A O 1
ATOM 668 N N . THR A 1 88 ? 11.544 7.194 -2.212 1.00 92.88 88 THR A N 1
ATOM 669 C CA . THR A 1 88 ? 11.325 6.559 -0.904 1.00 92.88 88 THR A CA 1
ATOM 670 C C . THR A 1 88 ? 10.250 7.301 -0.111 1.00 92.88 88 THR A C 1
ATOM 672 O O . THR A 1 88 ? 9.361 6.662 0.451 1.00 92.88 88 THR A O 1
ATOM 675 N N . ALA A 1 89 ? 10.273 8.636 -0.094 1.00 90.56 89 ALA A N 1
ATOM 676 C CA . ALA A 1 89 ? 9.238 9.444 0.549 1.00 90.56 89 ALA A CA 1
ATOM 677 C C . ALA A 1 89 ? 7.873 9.274 -0.138 1.00 90.56 89 ALA A C 1
ATOM 679 O O . ALA A 1 89 ? 6.856 9.101 0.536 1.00 90.56 89 ALA A O 1
ATOM 680 N N . PHE A 1 90 ? 7.854 9.235 -1.474 1.00 92.19 90 PHE A N 1
ATOM 681 C CA . PHE A 1 90 ?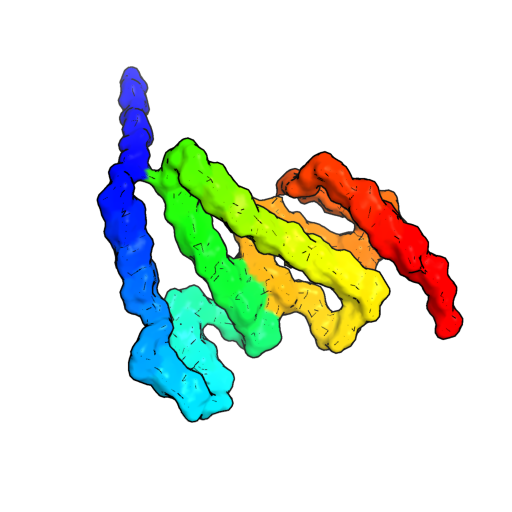 6.652 8.943 -2.252 1.00 92.19 90 PHE A CA 1
ATOM 682 C C . PHE A 1 90 ? 6.066 7.574 -1.901 1.00 92.19 90 PHE A C 1
ATOM 684 O O . PHE A 1 90 ? 4.865 7.470 -1.680 1.00 92.19 90 PHE A O 1
ATOM 691 N N . LEU A 1 91 ? 6.889 6.528 -1.809 1.00 94.00 91 LEU A N 1
ATOM 692 C CA . LEU A 1 91 ? 6.436 5.196 -1.410 1.00 94.00 91 LEU A CA 1
ATOM 693 C C . LEU A 1 91 ? 5.937 5.182 0.043 1.00 94.00 91 LEU A C 1
ATOM 695 O O . LEU A 1 91 ? 4.929 4.542 0.337 1.00 94.00 91 LEU A O 1
ATOM 699 N N . ARG A 1 92 ? 6.587 5.925 0.949 1.00 92.38 92 ARG A N 1
ATOM 700 C CA . ARG A 1 92 ? 6.220 5.981 2.375 1.00 92.38 92 ARG A CA 1
ATOM 701 C C . ARG A 1 92 ? 4.806 6.511 2.606 1.00 92.38 92 ARG A C 1
ATOM 703 O O . ARG A 1 92 ? 4.185 6.155 3.602 1.00 92.38 92 ARG A O 1
ATOM 710 N N . ARG A 1 93 ? 4.251 7.295 1.676 1.00 91.50 93 ARG A N 1
ATOM 711 C CA . ARG A 1 93 ? 2.854 7.750 1.763 1.00 91.50 93 ARG A CA 1
ATOM 712 C C . ARG A 1 93 ? 1.870 6.587 1.930 1.00 91.50 93 ARG A C 1
ATOM 714 O O . ARG A 1 93 ? 0.908 6.736 2.664 1.00 91.50 93 ARG A O 1
ATOM 721 N N . PHE A 1 94 ? 2.125 5.435 1.298 1.00 92.88 94 PHE A N 1
ATOM 722 C CA . PHE A 1 94 ? 1.224 4.283 1.371 1.00 92.88 94 PHE A CA 1
ATOM 723 C C . PHE A 1 94 ? 1.170 3.692 2.780 1.00 92.88 94 PHE A C 1
ATOM 725 O O . PHE A 1 94 ? 0.100 3.310 3.225 1.00 92.88 94 PHE A O 1
ATOM 732 N N . TRP A 1 95 ? 2.283 3.726 3.518 1.00 92.19 95 TRP A N 1
ATOM 733 C CA . TRP A 1 95 ? 2.300 3.334 4.927 1.00 92.19 95 TRP A CA 1
ATOM 734 C C . TRP A 1 95 ? 1.422 4.255 5.789 1.00 92.19 95 TRP A C 1
ATOM 736 O O . TRP A 1 95 ? 0.667 3.783 6.634 1.00 92.19 95 TRP A O 1
ATOM 746 N N . TYR A 1 96 ? 1.463 5.572 5.548 1.00 89.88 96 TYR A N 1
ATOM 747 C CA . TYR A 1 96 ? 0.589 6.516 6.256 1.00 89.88 96 TYR A CA 1
ATOM 748 C C . TYR A 1 96 ? -0.886 6.364 5.860 1.00 89.88 96 TYR A C 1
ATOM 750 O O . TYR A 1 96 ? -1.758 6.536 6.707 1.00 89.88 96 TYR A O 1
ATOM 758 N N . GLU A 1 97 ? -1.187 6.040 4.602 1.00 91.38 97 GLU A N 1
ATOM 759 C CA . GLU A 1 97 ? -2.561 5.749 4.170 1.00 91.38 97 GLU A CA 1
ATOM 760 C C . GLU A 1 97 ? -3.091 4.439 4.775 1.00 91.38 97 GLU A C 1
ATOM 762 O O . GLU A 1 97 ? -4.243 4.391 5.211 1.00 91.38 97 GLU A O 1
ATOM 767 N N . ASP A 1 98 ? -2.251 3.408 4.890 1.00 93.25 98 ASP A N 1
ATOM 768 C CA . ASP A 1 98 ? -2.591 2.172 5.600 1.00 93.25 98 ASP A CA 1
ATOM 769 C C . ASP A 1 98 ? -2.874 2.466 7.084 1.00 93.25 98 ASP A C 1
ATOM 771 O O . ASP A 1 98 ? -3.891 2.028 7.621 1.00 93.25 98 ASP A O 1
ATOM 775 N N . LEU A 1 99 ? -2.047 3.298 7.732 1.00 90.19 99 LEU A N 1
ATOM 776 C CA . LEU A 1 99 ? -2.268 3.743 9.112 1.00 90.19 99 LEU A CA 1
ATOM 777 C C . LEU A 1 99 ? -3.614 4.460 9.265 1.00 90.19 99 LEU A C 1
ATOM 779 O O . LEU A 1 99 ? -4.415 4.083 10.119 1.00 90.19 99 LEU A O 1
ATOM 783 N N . LYS A 1 100 ? -3.902 5.450 8.413 1.00 89.12 100 LYS A N 1
ATOM 784 C CA . LYS A 1 100 ? -5.197 6.153 8.409 1.00 89.12 100 LYS A CA 1
ATOM 785 C C . LYS A 1 100 ? -6.366 5.194 8.214 1.00 89.12 100 LYS A C 1
ATOM 787 O O . LYS A 1 100 ? -7.392 5.354 8.864 1.00 89.12 100 LYS A O 1
ATOM 792 N N . THR A 1 101 ? -6.209 4.195 7.349 1.00 90.94 101 THR A N 1
ATOM 793 C CA . THR A 1 101 ? -7.239 3.182 7.096 1.00 90.94 101 THR A CA 1
ATOM 794 C C . THR A 1 101 ? -7.538 2.379 8.360 1.00 90.94 101 THR A C 1
ATOM 796 O O . THR A 1 101 ? -8.703 2.238 8.727 1.00 90.94 101 THR A O 1
ATOM 799 N N . VAL A 1 102 ? -6.506 1.914 9.072 1.00 90.50 102 VAL A N 1
ATOM 800 C CA . VAL A 1 102 ? -6.674 1.189 10.344 1.00 90.50 102 VAL A CA 1
ATOM 801 C C . VAL A 1 102 ? -7.346 2.073 11.399 1.00 90.50 102 VAL A C 1
ATOM 803 O O . VAL A 1 102 ? -8.293 1.631 12.049 1.00 90.50 102 VAL A O 1
ATOM 806 N N . LEU A 1 103 ? -6.911 3.331 11.533 1.00 87.69 103 LEU A N 1
ATOM 807 C CA . LEU A 1 103 ? -7.521 4.296 12.456 1.00 87.69 103 LEU A CA 1
ATOM 808 C C . LEU A 1 103 ? -9.000 4.535 12.126 1.00 87.69 103 LEU A C 1
ATOM 810 O O . LEU A 1 103 ? -9.843 4.512 13.017 1.00 87.69 103 LEU A O 1
ATOM 814 N N . HIS A 1 104 ? -9.334 4.694 10.846 1.00 87.19 104 HIS A N 1
ATOM 815 C CA . HIS A 1 104 ? -10.709 4.911 10.413 1.00 87.19 104 HIS A CA 1
ATOM 816 C C . HIS A 1 104 ? -11.602 3.701 10.703 1.00 87.19 104 HIS A C 1
ATOM 818 O O . HIS A 1 104 ? -12.701 3.867 11.223 1.00 87.19 104 HIS A O 1
ATOM 824 N N . VAL A 1 105 ? -11.136 2.481 10.412 1.00 88.19 105 VAL A N 1
ATOM 825 C CA . VAL A 1 105 ? -11.892 1.251 10.710 1.00 88.19 105 VAL A CA 1
ATOM 826 C C . VAL A 1 105 ? -12.139 1.102 12.210 1.00 88.19 105 VAL A C 1
ATOM 828 O O . VAL A 1 105 ? -13.234 0.708 12.612 1.00 88.19 105 VAL A O 1
ATOM 831 N N . ARG A 1 106 ? -11.142 1.442 13.032 1.00 85.06 106 ARG A N 1
ATOM 832 C CA . ARG A 1 106 ? -11.256 1.432 14.492 1.00 85.06 106 ARG A CA 1
ATOM 833 C C . ARG A 1 106 ? -12.319 2.415 14.991 1.00 85.06 106 ARG A C 1
ATOM 835 O O . ARG A 1 106 ? -13.162 2.033 15.796 1.00 85.06 106 ARG A O 1
ATOM 842 N N . ILE A 1 107 ? -12.269 3.660 14.520 1.00 81.25 107 ILE A N 1
ATOM 843 C CA . ILE A 1 107 ? -13.135 4.751 14.989 1.00 81.25 107 ILE A CA 1
ATOM 844 C C . ILE A 1 107 ? -14.572 4.561 14.481 1.00 81.25 107 ILE A C 1
ATOM 846 O O . ILE A 1 107 ? -15.511 4.454 15.270 1.00 81.25 107 ILE A O 1
ATOM 850 N N . ALA A 1 108 ? -14.740 4.432 13.164 1.00 79.56 108 ALA A N 1
ATOM 851 C CA . ALA A 1 108 ? -16.047 4.426 12.510 1.00 79.56 108 ALA A CA 1
ATOM 852 C C . ALA A 1 108 ? -16.760 3.060 12.534 1.00 79.56 108 ALA A C 1
ATOM 854 O O . ALA A 1 108 ? -17.920 2.974 12.126 1.00 79.56 108 ALA A O 1
ATOM 855 N N . GLY A 1 109 ? -16.080 1.998 12.986 1.00 68.81 109 GLY A N 1
ATOM 856 C CA . GLY A 1 109 ? -16.571 0.623 12.946 1.00 68.81 109 GLY A CA 1
ATOM 857 C C . GLY A 1 109 ? -16.581 0.072 11.517 1.00 68.81 109 GLY A C 1
ATOM 858 O O . GLY A 1 109 ? -17.323 0.536 10.650 1.00 68.81 109 GLY A O 1
ATOM 859 N N . GLY A 1 110 ? -15.742 -0.931 11.246 1.00 67.12 110 GLY A N 1
ATOM 860 C CA . GLY A 1 110 ? -15.643 -1.563 9.927 1.00 67.12 110 GLY A CA 1
ATOM 861 C C . GLY A 1 110 ? -17.010 -2.003 9.393 1.00 67.12 110 GLY A C 1
ATOM 862 O O . GLY A 1 110 ? -17.648 -2.890 9.952 1.00 67.12 110 GLY A O 1
ATOM 863 N N . ARG A 1 111 ? -17.471 -1.391 8.295 1.00 66.56 111 ARG A N 1
ATOM 864 C CA . ARG A 1 111 ? -18.786 -1.642 7.671 1.00 66.56 111 ARG A CA 1
ATOM 865 C C . ARG A 1 111 ? -18.818 -2.957 6.876 1.00 66.56 111 ARG A C 1
ATOM 867 O O . ARG A 1 111 ? -19.137 -2.961 5.692 1.00 66.56 111 ARG A O 1
ATOM 874 N N . GLY A 1 112 ? -18.428 -4.065 7.506 1.00 66.69 112 GLY A N 1
ATOM 875 C CA . GLY A 1 112 ? -18.386 -5.392 6.881 1.00 66.69 112 GLY A CA 1
ATOM 876 C C . GLY A 1 112 ? -17.229 -5.614 5.898 1.00 66.69 112 GLY A C 1
ATOM 877 O O . GLY A 1 112 ? -17.222 -6.622 5.201 1.00 66.69 112 GLY A O 1
ATOM 878 N N . VAL A 1 113 ? -16.253 -4.702 5.844 1.00 68.81 113 VAL A N 1
ATOM 879 C CA . VAL A 1 113 ? -15.022 -4.851 5.052 1.00 68.81 113 VAL A CA 1
ATOM 880 C C . VAL A 1 113 ? -13.855 -5.077 6.003 1.00 68.81 113 VAL A C 1
ATOM 882 O O . VAL A 1 113 ? -13.679 -4.318 6.959 1.00 68.81 113 VAL A O 1
ATOM 885 N N . SER A 1 114 ? -13.059 -6.115 5.745 1.00 78.69 114 SER A N 1
ATOM 886 C CA . SER A 1 114 ? -11.832 -6.359 6.497 1.00 78.69 114 SER A CA 1
ATOM 887 C C . SER A 1 114 ? -10.848 -5.223 6.237 1.00 78.69 114 SER A C 1
ATOM 889 O O . SER A 1 114 ? -10.542 -4.917 5.084 1.00 78.69 114 SER A O 1
ATOM 891 N N . ALA A 1 115 ? -10.310 -4.616 7.301 1.00 81.31 115 ALA A N 1
ATOM 892 C CA . ALA A 1 115 ? -9.254 -3.612 7.170 1.00 81.31 115 ALA A CA 1
ATOM 893 C C . ALA A 1 115 ? -8.101 -4.142 6.311 1.00 81.31 115 ALA A C 1
ATOM 895 O O . ALA A 1 115 ? -7.578 -3.409 5.480 1.00 81.31 115 ALA A O 1
ATOM 896 N N . GLN A 1 116 ? -7.771 -5.429 6.464 1.00 85.00 116 GLN A N 1
ATOM 897 C CA . GLN A 1 116 ? -6.667 -6.090 5.777 1.00 85.00 116 GLN A CA 1
ATOM 898 C C . GLN A 1 116 ? -6.794 -6.053 4.250 1.00 85.00 116 GLN A C 1
ATOM 900 O O . GLN A 1 116 ? -5.779 -5.934 3.569 1.00 85.00 116 GLN A O 1
ATOM 905 N N . ASP A 1 117 ? -8.016 -6.103 3.714 1.00 84.44 117 ASP A N 1
ATOM 906 C CA . ASP A 1 117 ? -8.249 -6.097 2.264 1.00 84.44 117 ASP A CA 1
ATOM 907 C C . ASP A 1 117 ? -7.948 -4.720 1.654 1.00 84.44 117 ASP A C 1
ATOM 909 O O . ASP A 1 117 ? -7.618 -4.601 0.471 1.00 84.44 117 ASP A O 1
ATOM 913 N N . LEU A 1 118 ? -8.014 -3.670 2.478 1.00 85.69 118 LEU A N 1
ATOM 914 C CA . LEU A 1 118 ? -7.780 -2.286 2.081 1.00 85.69 118 LEU A CA 1
ATOM 915 C C . LEU A 1 118 ? -6.303 -1.881 2.157 1.00 85.69 118 LEU A C 1
ATOM 917 O O . LEU A 1 118 ? -5.924 -0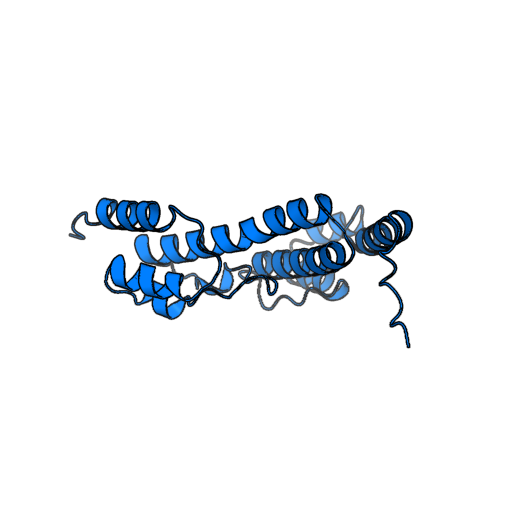.900 1.514 1.00 85.69 118 LEU A O 1
ATOM 921 N N . LEU A 1 119 ? -5.480 -2.616 2.913 1.00 92.31 119 LEU A N 1
ATOM 922 C CA . LEU A 1 119 ? -4.083 -2.253 3.150 1.00 92.31 119 LEU A CA 1
ATOM 923 C C . LEU A 1 119 ? -3.203 -2.619 1.966 1.00 92.31 119 LEU A C 1
ATOM 925 O O . LEU A 1 119 ? -3.247 -3.738 1.457 1.00 92.31 119 LEU A O 1
ATOM 929 N N . VAL A 1 120 ? -2.349 -1.684 1.563 1.00 93.62 120 VAL A N 1
ATOM 930 C CA . VAL A 1 120 ? -1.326 -1.928 0.546 1.00 93.62 120 VAL A CA 1
ATOM 931 C C . VAL A 1 120 ? -0.214 -2.822 1.102 1.00 93.62 120 VAL A C 1
ATOM 933 O O . VAL A 1 120 ? 0.284 -3.674 0.369 1.00 93.62 120 VAL A O 1
ATOM 936 N N . ASP A 1 121 ? 0.166 -2.641 2.372 1.00 91.62 121 ASP A N 1
ATOM 937 C CA . ASP A 1 121 ? 1.219 -3.393 3.073 1.00 91.62 121 ASP A CA 1
ATOM 938 C C . ASP A 1 121 ? 2.503 -3.515 2.239 1.00 91.62 121 ASP A C 1
ATOM 940 O O . ASP A 1 121 ? 2.938 -4.600 1.836 1.00 91.62 121 ASP A O 1
ATOM 944 N N . LEU A 1 122 ? 3.086 -2.362 1.897 1.00 93.25 122 LEU A N 1
ATOM 945 C CA . LEU A 1 122 ? 4.256 -2.332 1.032 1.00 93.25 122 LEU A CA 1
ATOM 946 C C . LEU A 1 122 ? 5.494 -2.904 1.759 1.00 93.25 122 LEU A C 1
ATOM 948 O O . LEU A 1 122 ? 5.940 -2.289 2.731 1.00 93.25 122 LEU A O 1
ATOM 952 N N . PRO A 1 123 ? 6.150 -3.971 1.248 1.00 90.19 123 PRO A N 1
ATOM 953 C CA . PRO A 1 123 ? 7.224 -4.670 1.969 1.00 90.19 123 PRO A CA 1
ATOM 954 C C . PRO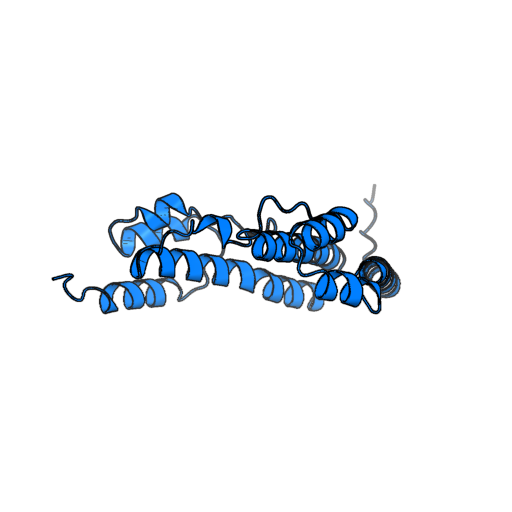 A 1 123 ? 8.461 -3.833 2.321 1.00 90.19 123 PRO A C 1
ATOM 956 O O . PRO A 1 123 ? 9.259 -4.237 3.162 1.00 90.19 123 PRO A O 1
ATOM 959 N N . ARG A 1 124 ? 8.652 -2.677 1.670 1.00 90.44 124 ARG A N 1
ATOM 960 C CA . ARG A 1 124 ? 9.768 -1.758 1.947 1.00 90.44 124 ARG A CA 1
ATOM 961 C C . ARG A 1 124 ? 9.675 -1.115 3.336 1.00 90.44 124 ARG A C 1
ATOM 963 O O . ARG A 1 124 ? 10.688 -0.639 3.844 1.00 90.44 124 ARG A O 1
ATOM 970 N N . PHE A 1 125 ? 8.485 -1.054 3.928 1.00 90.56 125 PHE A N 1
ATOM 971 C CA . PHE A 1 125 ? 8.256 -0.394 5.210 1.00 90.56 125 PHE A CA 1
ATOM 972 C C . PHE A 1 125 ? 7.800 -1.387 6.278 1.00 90.56 125 PHE A C 1
ATOM 974 O O . PHE A 1 125 ? 7.276 -2.450 5.946 1.00 90.56 125 PHE A O 1
ATOM 981 N N . PRO A 1 126 ? 7.986 -1.058 7.566 1.00 89.25 126 PRO A N 1
ATOM 982 C CA . PRO A 1 126 ? 7.517 -1.916 8.642 1.00 89.25 126 PRO A CA 1
ATOM 983 C C . PRO A 1 126 ? 6.008 -2.122 8.593 1.00 89.25 126 PRO A C 1
ATOM 985 O O . PRO A 1 126 ? 5.243 -1.179 8.388 1.00 89.25 126 PRO A O 1
ATOM 988 N N . ARG A 1 127 ? 5.583 -3.364 8.814 1.00 89.38 127 ARG A N 1
ATOM 989 C CA . ARG A 1 127 ? 4.165 -3.711 8.839 1.00 89.38 127 ARG A CA 1
ATOM 990 C C . ARG A 1 127 ? 3.475 -3.094 10.045 1.00 89.38 127 ARG A C 1
ATOM 992 O O . ARG A 1 127 ? 4.024 -3.094 11.146 1.00 89.38 127 ARG A O 1
ATOM 999 N N . LEU A 1 128 ? 2.249 -2.628 9.842 1.00 90.12 128 LEU A N 1
ATOM 1000 C CA . LEU A 1 128 ? 1.393 -2.192 10.938 1.00 90.12 128 LEU A CA 1
ATOM 1001 C C . LEU A 1 128 ? 0.860 -3.414 11.708 1.00 90.12 128 LEU A C 1
ATOM 1003 O O . LEU A 1 128 ? 0.415 -4.380 11.082 1.00 90.12 128 LEU A O 1
ATOM 1007 N N . PRO A 1 129 ? 0.848 -3.394 13.051 1.00 90.50 129 PRO A N 1
ATOM 1008 C CA . PRO A 1 129 ? 0.252 -4.441 13.871 1.00 90.50 129 PRO A CA 1
ATOM 1009 C C . PRO A 1 129 ? -1.274 -4.266 13.918 1.00 90.50 129 PRO A C 1
ATOM 1011 O O . PRO A 1 129 ? -1.848 -3.954 14.959 1.00 90.50 129 PRO A O 1
ATOM 1014 N N . VAL A 1 130 ? -1.931 -4.458 12.769 1.00 90.94 130 VAL A N 1
ATOM 1015 C CA . VAL A 1 130 ? -3.348 -4.123 12.526 1.00 90.94 130 VAL A CA 1
ATOM 1016 C C . VAL A 1 130 ? -4.266 -4.631 13.633 1.00 90.94 130 VAL A C 1
ATOM 1018 O O . VAL A 1 130 ? -5.019 -3.846 14.195 1.00 90.94 130 VAL A O 1
ATOM 1021 N N . GLN A 1 131 ? -4.177 -5.916 13.988 1.00 90.25 131 GLN A N 1
ATOM 1022 C CA . GLN A 1 131 ? -5.061 -6.495 15.005 1.00 90.25 131 GLN A CA 1
ATOM 1023 C C . GLN A 1 131 ? -4.871 -5.842 16.375 1.00 90.25 131 GLN A C 1
ATOM 1025 O O . GLN A 1 131 ? -5.841 -5.431 16.997 1.00 90.25 131 GLN A O 1
ATOM 1030 N N . GLN A 1 132 ? -3.623 -5.627 16.796 1.00 90.38 132 GLN A N 1
ATOM 1031 C CA . GLN A 1 132 ? -3.328 -4.974 18.076 1.00 90.38 132 GLN A CA 1
ATOM 1032 C C . GLN A 1 132 ? -3.838 -3.527 18.096 1.00 90.38 132 GLN A C 1
ATOM 1034 O O . GLN A 1 132 ? -4.343 -3.059 19.110 1.00 90.38 132 GLN A O 1
ATOM 1039 N N . MET A 1 133 ? -3.753 -2.825 16.964 1.00 89.69 133 MET A N 1
ATOM 1040 C CA . MET A 1 133 ? -4.277 -1.465 16.831 1.00 89.69 133 MET A CA 1
ATOM 1041 C C . MET A 1 133 ? -5.811 -1.426 16.875 1.00 89.69 133 MET A C 1
ATOM 1043 O O . MET A 1 133 ? -6.389 -0.540 17.505 1.00 89.69 1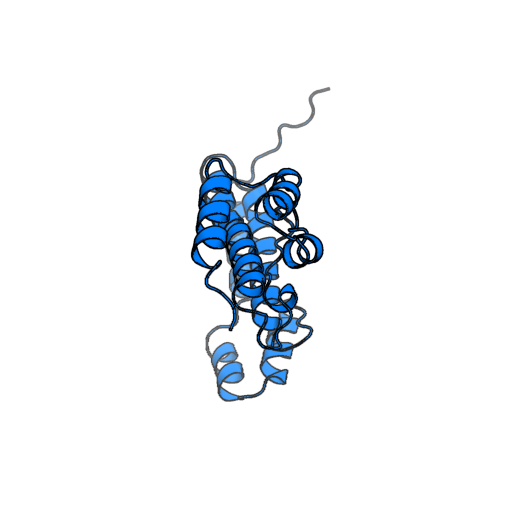33 MET A O 1
ATOM 1047 N N . LEU A 1 134 ? -6.486 -2.383 16.232 1.00 88.62 134 LEU A N 1
ATOM 1048 C CA . LEU A 1 134 ? -7.945 -2.506 16.287 1.00 88.62 134 LEU A CA 1
ATOM 1049 C C . LEU A 1 134 ? -8.430 -2.890 17.697 1.00 88.62 134 LEU A C 1
ATOM 1051 O O . LEU A 1 134 ? -9.471 -2.406 18.126 1.00 88.62 134 LEU A O 1
ATOM 1055 N N . GLU A 1 135 ? -7.651 -3.681 18.437 1.00 89.00 135 GLU A N 1
ATOM 1056 C CA . GLU A 1 135 ? -7.962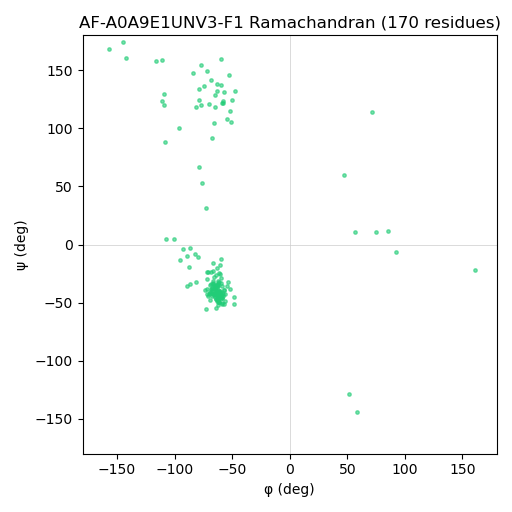 -4.157 19.795 1.00 89.00 135 GLU A CA 1
ATOM 1057 C C . GLU A 1 135 ? -7.488 -3.228 20.923 1.00 89.00 135 GLU A C 1
ATOM 1059 O O . GLU A 1 135 ? -7.849 -3.439 22.085 1.00 89.00 135 GLU A O 1
ATOM 1064 N N . ALA A 1 136 ? -6.687 -2.200 20.618 1.00 88.50 136 ALA A N 1
ATOM 1065 C CA . ALA A 1 136 ? -6.219 -1.239 21.614 1.00 88.50 136 ALA A CA 1
ATOM 1066 C C . ALA A 1 136 ? -7.408 -0.655 22.399 1.00 88.50 136 ALA A C 1
ATOM 1068 O O . ALA A 1 136 ? -8.503 -0.493 21.862 1.00 88.50 136 ALA A O 1
ATOM 1069 N N . ARG A 1 137 ? -7.235 -0.351 23.684 1.00 82.88 137 ARG A N 1
ATOM 1070 C CA . ARG A 1 137 ? -8.350 0.143 24.514 1.00 82.88 137 ARG A CA 1
ATOM 1071 C C . ARG A 1 137 ? -8.479 1.658 24.482 1.00 82.88 137 ARG A C 1
ATOM 1073 O O . ARG A 1 137 ? -9.584 2.178 24.462 1.00 82.88 137 ARG A O 1
ATOM 1080 N N . ASP A 1 138 ? -7.345 2.333 24.409 1.00 82.19 138 ASP A N 1
ATOM 1081 C CA . ASP A 1 138 ? -7.192 3.776 24.536 1.00 82.19 138 ASP A CA 1
ATOM 1082 C C . ASP A 1 138 ? -6.070 4.276 23.608 1.00 82.19 138 ASP A C 1
ATOM 1084 O O . ASP A 1 138 ? -5.377 3.487 22.948 1.00 82.19 138 ASP A O 1
ATOM 1088 N N . ALA A 1 139 ? -5.911 5.601 23.545 1.00 80.75 139 ALA A N 1
ATOM 1089 C CA . ALA A 1 139 ? -4.882 6.255 22.742 1.00 80.75 139 ALA A CA 1
ATOM 1090 C C . ALA A 1 139 ? -3.470 5.807 23.131 1.00 80.75 139 ALA A C 1
ATOM 1092 O O . ALA A 1 139 ? -2.660 5.511 22.259 1.00 80.75 139 ALA A O 1
ATOM 1093 N N . GLU A 1 140 ? -3.186 5.674 24.426 1.00 83.19 140 GLU A N 1
ATOM 1094 C CA . GLU A 1 140 ? -1.873 5.253 24.918 1.00 83.19 140 GLU A CA 1
ATOM 1095 C C . GLU A 1 140 ? -1.512 3.835 24.447 1.00 83.19 140 GLU A C 1
ATOM 1097 O O . GLU A 1 140 ? -0.403 3.575 23.978 1.00 83.19 140 GLU A O 1
ATOM 1102 N N . SER A 1 141 ? -2.454 2.896 24.525 1.00 86.06 141 SER A N 1
ATOM 1103 C CA . SER A 1 141 ? -2.278 1.523 24.047 1.00 86.06 141 SER A CA 1
ATOM 1104 C C . SER A 1 141 ? -2.062 1.473 22.537 1.00 86.06 141 SER A C 1
ATOM 1106 O O . SER A 1 141 ? -1.205 0.725 22.071 1.00 86.06 141 SER A O 1
ATOM 1108 N N . LEU A 1 142 ? -2.786 2.300 21.780 1.00 85.75 142 LEU A N 1
ATOM 1109 C CA . LEU A 1 142 ? -2.618 2.411 20.334 1.00 85.75 142 LEU A CA 1
ATOM 1110 C C . LEU A 1 142 ? -1.250 3.003 19.959 1.00 85.75 142 LEU A C 1
ATOM 1112 O O . LEU A 1 142 ? -0.585 2.497 19.054 1.00 85.75 142 LEU A O 1
ATOM 1116 N N . LEU A 1 143 ? -0.804 4.039 20.672 1.00 83.12 143 LEU A N 1
ATOM 1117 C CA . LEU A 1 143 ? 0.508 4.648 20.466 1.00 83.12 143 LEU A CA 1
ATOM 1118 C C . LEU A 1 143 ? 1.637 3.670 20.770 1.00 83.12 143 LEU A C 1
ATOM 1120 O O . LEU A 1 143 ? 2.566 3.576 19.975 1.00 83.12 143 LEU A O 1
ATOM 1124 N N . ARG A 1 144 ? 1.526 2.863 21.832 1.00 85.31 144 ARG A N 1
ATOM 1125 C CA . ARG A 1 144 ? 2.507 1.807 22.139 1.00 85.31 144 ARG A CA 1
ATOM 1126 C C . ARG A 1 144 ? 2.647 0.785 21.009 1.00 85.31 144 ARG A C 1
ATOM 1128 O O . ARG A 1 144 ? 3.761 0.338 20.736 1.00 85.31 144 ARG A O 1
ATOM 1135 N N . CYS A 1 145 ? 1.558 0.450 20.313 1.00 85.06 145 CYS A N 1
ATOM 1136 C CA . CYS A 1 145 ? 1.626 -0.390 19.113 1.00 85.06 145 CYS A CA 1
ATOM 1137 C C . CYS A 1 145 ? 2.439 0.273 17.989 1.00 85.06 145 CYS A C 1
ATOM 1139 O O . CYS A 1 145 ? 3.138 -0.421 17.257 1.00 85.06 145 CYS A O 1
ATOM 1141 N N . LEU A 1 146 ? 2.373 1.602 17.856 1.00 79.50 146 LEU A N 1
ATOM 1142 C CA . LEU A 1 146 ? 3.093 2.369 16.834 1.00 79.50 146 LEU A CA 1
ATOM 1143 C C . LEU A 1 146 ? 4.555 2.639 17.205 1.00 79.50 146 LEU A C 1
ATOM 1145 O O . LEU A 1 146 ? 5.405 2.650 16.317 1.00 79.50 146 LEU A O 1
ATOM 1149 N N . SER A 1 147 ? 4.876 2.790 18.494 1.00 73.56 147 SER A N 1
ATOM 1150 C CA . SER A 1 147 ? 6.248 3.025 18.970 1.00 73.56 147 SER A CA 1
ATOM 1151 C C . SER A 1 147 ? 7.204 1.889 18.584 1.00 73.56 147 SER A C 1
ATOM 1153 O O . SER A 1 147 ? 8.394 2.119 18.387 1.00 73.56 147 SER A O 1
ATOM 1155 N N . GLY A 1 148 ? 6.687 0.662 18.448 1.00 65.56 148 GLY A N 1
ATOM 1156 C CA . GLY A 1 148 ? 7.452 -0.505 17.996 1.00 65.56 148 GLY A CA 1
ATOM 1157 C C . GLY A 1 148 ? 7.650 -0.594 16.477 1.00 65.56 148 GLY A C 1
ATOM 1158 O O . GLY A 1 148 ? 8.446 -1.406 16.006 1.00 65.56 148 GLY A O 1
ATOM 1159 N N . VAL A 1 149 ? 6.950 0.231 15.694 1.00 67.44 149 VAL A N 1
ATOM 1160 C CA . VAL A 1 149 ? 6.924 0.181 14.228 1.00 67.44 149 VAL A CA 1
ATOM 1161 C C . VAL A 1 149 ? 7.703 1.385 13.708 1.00 67.44 149 VAL A C 1
ATOM 1163 O O . VAL A 1 149 ? 7.152 2.462 13.492 1.00 67.44 149 VAL A O 1
ATOM 1166 N N . GLY A 1 150 ? 9.019 1.222 13.545 1.00 58.66 150 GLY A N 1
ATOM 1167 C CA . GLY A 1 150 ? 9.913 2.295 13.096 1.00 58.66 150 GLY A CA 1
ATOM 1168 C C . GLY A 1 150 ? 9.401 2.982 11.822 1.00 58.66 150 GLY A C 1
ATOM 1169 O O . GLY A 1 150 ? 9.469 2.431 10.730 1.00 58.66 150 GLY A O 1
ATOM 1170 N N . GLY A 1 151 ? 8.871 4.199 11.935 1.00 56.31 151 GLY A N 1
ATOM 1171 C CA . GLY A 1 151 ? 8.206 4.855 10.804 1.00 56.31 151 GLY A CA 1
ATOM 1172 C C . GLY A 1 151 ? 7.266 5.996 11.174 1.00 56.31 151 GLY A C 1
ATOM 1173 O O . GLY A 1 151 ? 7.046 6.883 10.340 1.00 56.31 151 GLY A O 1
ATOM 1174 N N . ALA A 1 152 ? 6.777 6.017 12.416 1.00 58.97 152 ALA A N 1
ATOM 1175 C CA . ALA A 1 152 ? 6.095 7.173 12.981 1.00 58.97 152 ALA A CA 1
ATOM 1176 C C . ALA A 1 152 ? 7.027 8.398 12.949 1.00 58.97 152 ALA A C 1
ATOM 1178 O O . ALA A 1 152 ? 8.163 8.349 13.420 1.00 58.97 152 ALA A O 1
ATOM 1179 N N . ARG A 1 153 ? 6.567 9.480 12.312 1.00 60.69 153 ARG A N 1
ATOM 1180 C CA . ARG A 1 153 ? 7.238 10.784 12.367 1.00 60.69 153 ARG A CA 1
ATOM 1181 C C . ARG A 1 153 ? 6.938 11.437 13.713 1.00 60.69 153 ARG A C 1
ATOM 1183 O O . ARG A 1 153 ? 5.878 11.191 14.286 1.00 60.69 153 ARG A O 1
ATOM 1190 N N . GLU A 1 154 ? 7.828 12.324 14.149 1.00 59.84 154 GLU A N 1
ATOM 1191 C CA . GLU A 1 154 ? 7.529 13.282 15.216 1.00 59.84 154 GLU A CA 1
ATOM 1192 C C . GLU A 1 154 ? 6.178 13.970 14.944 1.00 59.84 154 GLU A C 1
ATOM 1194 O O . GLU A 1 154 ? 5.902 14.390 13.817 1.00 59.84 154 GLU A O 1
ATOM 1199 N N . GLY A 1 155 ? 5.319 14.037 15.964 1.00 66.69 155 GLY A N 1
ATOM 1200 C CA . GLY A 1 155 ? 3.997 14.669 15.888 1.00 66.69 155 GLY A CA 1
ATOM 1201 C C . GLY A 1 155 ? 2.828 13.744 15.529 1.00 66.69 155 GLY A C 1
ATOM 1202 O O . GLY A 1 155 ? 1.684 14.183 15.617 1.00 66.69 155 GLY A O 1
ATOM 1203 N N . LEU A 1 156 ? 3.068 12.471 15.180 1.00 71.69 156 LEU A N 1
ATOM 1204 C CA . LEU A 1 156 ? 1.976 11.503 14.991 1.00 71.69 156 LEU A CA 1
ATOM 1205 C C . LEU A 1 156 ? 1.182 11.285 16.288 1.00 71.69 156 LEU A C 1
ATOM 1207 O O . LEU A 1 156 ? -0.039 11.149 16.240 1.00 71.69 156 LEU A O 1
ATOM 1211 N N . ASP A 1 157 ? 1.872 11.307 17.428 1.00 72.12 157 ASP A N 1
ATOM 1212 C CA . ASP A 1 157 ? 1.278 11.060 18.740 1.00 72.12 157 ASP A CA 1
ATOM 1213 C C . ASP A 1 157 ? 0.169 12.068 19.061 1.00 72.12 157 ASP A C 1
ATOM 1215 O O . ASP A 1 157 ? -0.928 11.675 19.448 1.00 72.12 157 ASP A O 1
ATOM 1219 N N . ALA A 1 158 ? 0.420 13.355 18.801 1.00 73.81 158 ALA A N 1
ATOM 1220 C CA . ALA A 1 158 ? -0.553 14.423 19.018 1.00 73.81 158 ALA A CA 1
ATOM 1221 C C . ALA A 1 158 ? -1.812 14.242 18.152 1.00 73.81 158 ALA A C 1
ATOM 1223 O O . ALA A 1 158 ? -2.923 14.372 18.653 1.00 73.81 158 ALA A O 1
ATOM 1224 N N . ILE A 1 159 ? -1.641 13.871 16.877 1.00 75.12 159 ILE A N 1
ATOM 1225 C CA . ILE A 1 159 ? -2.756 13.651 15.942 1.00 75.12 159 ILE A CA 1
ATOM 1226 C C . ILE A 1 159 ? -3.610 12.454 16.380 1.00 75.12 159 ILE A C 1
ATOM 1228 O O . ILE A 1 159 ? -4.834 12.501 16.304 1.00 75.12 159 ILE A O 1
ATOM 1232 N N . VAL A 1 160 ? -2.975 11.363 16.817 1.00 74.75 160 VAL A N 1
ATOM 1233 C CA . VAL A 1 160 ? -3.688 10.155 17.259 1.00 74.75 160 VAL A CA 1
ATOM 1234 C C . VAL A 1 160 ? -4.461 10.410 18.552 1.00 74.75 160 VAL A C 1
ATOM 1236 O O . VAL A 1 160 ? -5.586 9.929 18.672 1.00 74.75 160 VAL A O 1
ATOM 1239 N N . VAL A 1 161 ? -3.887 11.167 19.493 1.00 75.81 161 VAL A N 1
ATOM 1240 C CA . VAL A 1 161 ? -4.577 11.571 20.728 1.00 75.81 161 VAL A CA 1
ATOM 1241 C C . VAL A 1 161 ? -5.793 12.435 20.396 1.00 75.81 161 VAL A C 1
ATOM 1243 O O . VAL A 1 161 ? -6.902 12.076 20.779 1.00 75.81 161 VAL A O 1
ATOM 1246 N N . GLU A 1 162 ? -5.618 13.492 19.597 1.00 78.88 162 GLU A N 1
ATOM 1247 C CA . GLU A 1 162 ? -6.706 14.400 19.203 1.00 78.88 162 GLU A CA 1
ATOM 1248 C C . GLU A 1 162 ? -7.857 13.661 18.496 1.00 78.88 162 GLU A C 1
ATOM 1250 O O . GLU A 1 162 ? -9.031 13.866 18.815 1.00 78.88 162 GLU A O 1
ATOM 1255 N N . LEU A 1 163 ? -7.537 12.747 17.571 1.00 74.06 163 LEU A N 1
ATOM 1256 C CA . LEU A 1 163 ? -8.533 11.943 16.854 1.00 74.06 163 LEU A CA 1
ATOM 1257 C C . LEU A 1 163 ? -9.369 11.049 17.778 1.00 74.06 163 LEU A C 1
ATOM 1259 O O . LEU A 1 163 ? -10.528 10.785 17.470 1.00 74.06 163 LEU A O 1
ATOM 1263 N N . LEU A 1 164 ? -8.790 10.558 18.875 1.00 71.88 164 LEU A N 1
ATOM 1264 C CA . LEU A 1 164 ? -9.487 9.679 19.814 1.00 71.88 164 LEU A CA 1
ATOM 1265 C C . LEU A 1 164 ? -10.275 10.457 20.870 1.00 71.88 164 LEU A C 1
ATOM 1267 O O . LEU A 1 164 ? -11.354 10.012 21.245 1.00 71.88 164 LEU A O 1
ATOM 1271 N N . GLU A 1 165 ? -9.789 11.622 21.300 1.00 73.50 165 GLU A N 1
ATOM 1272 C CA . GLU A 1 165 ? -10.516 12.509 22.219 1.00 73.50 165 GLU A CA 1
ATOM 1273 C C . GLU A 1 165 ? -11.753 13.142 21.560 1.00 73.50 165 GLU A C 1
ATOM 1275 O O . GLU A 1 165 ? -12.782 13.327 22.206 1.00 73.50 165 GLU A O 1
ATOM 1280 N N . THR A 1 166 ? -11.689 13.436 20.257 1.00 65.62 166 THR A N 1
ATOM 1281 C CA . THR A 1 166 ? -12.801 14.068 19.519 1.00 65.62 166 THR A CA 1
ATOM 1282 C C . THR A 1 166 ? -13.989 13.117 19.294 1.00 65.62 166 THR A C 1
ATOM 1284 O O . THR A 1 166 ? -15.121 13.568 19.117 1.00 65.62 166 THR A O 1
ATOM 1287 N N . GLU A 1 167 ? -13.757 11.803 19.316 1.00 59.75 167 GLU A N 1
ATOM 1288 C CA . GLU A 1 167 ? -14.775 10.764 19.086 1.00 59.75 167 GLU A CA 1
ATOM 1289 C C . GLU A 1 167 ? -15.290 10.120 20.388 1.00 59.75 167 GLU A C 1
ATOM 1291 O O . GLU A 1 167 ? -16.153 9.243 20.329 1.00 59.75 167 GLU A O 1
ATOM 1296 N N . ASP A 1 168 ? -14.865 10.602 21.566 1.00 47.5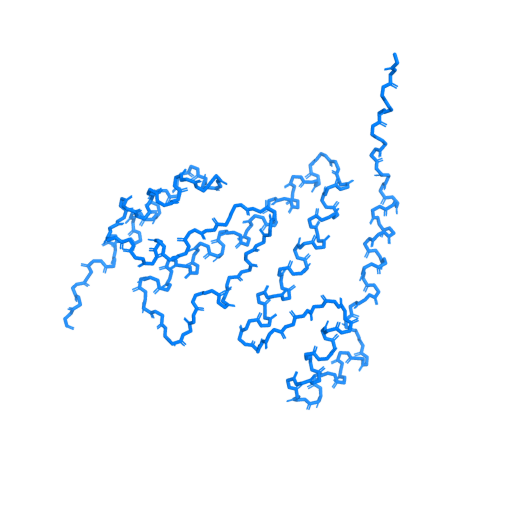6 168 ASP A N 1
ATOM 1297 C CA . ASP A 1 168 ? -15.414 10.233 22.888 1.00 47.56 168 ASP A CA 1
ATOM 1298 C C . ASP A 1 168 ? -16.817 10.855 23.136 1.00 47.56 168 ASP A C 1
ATOM 1300 O O . ASP A 1 168 ? -17.222 11.191 24.251 1.00 47.56 168 ASP A O 1
ATOM 1304 N N . ILE A 1 169 ? -17.591 11.028 22.057 1.00 41.25 169 ILE A N 1
ATOM 1305 C CA . ILE A 1 169 ? -19.004 11.406 22.087 1.00 41.25 169 ILE A CA 1
ATOM 1306 C C . ILE A 1 169 ? -19.795 10.131 22.420 1.00 41.25 169 ILE A C 1
ATOM 1308 O O . ILE A 1 169 ? -19.654 9.120 21.725 1.00 41.25 169 ILE A O 1
ATOM 1312 N N . PRO A 1 170 ? -20.629 10.139 23.476 1.00 35.84 170 PRO A N 1
ATOM 1313 C CA . PRO A 1 170 ? -21.238 8.932 24.015 1.00 35.84 170 PRO A CA 1
ATOM 1314 C C . PRO A 1 170 ? -22.068 8.218 22.948 1.00 35.84 170 PRO A C 1
ATOM 1316 O O . PRO A 1 170 ? -23.016 8.775 22.393 1.00 35.84 170 PRO A O 1
ATOM 1319 N N . ARG A 1 171 ? -21.715 6.955 22.691 1.00 43.53 171 ARG A N 1
ATOM 1320 C CA . ARG A 1 171 ? -22.541 6.019 21.926 1.00 43.53 171 ARG A CA 1
ATOM 1321 C C . ARG A 1 171 ? -23.793 5.717 22.754 1.00 43.53 171 ARG A C 1
ATOM 1323 O O . ARG A 1 171 ? -23.753 4.857 23.631 1.00 43.53 171 ARG A O 1
ATOM 1330 N N . SER A 1 172 ? -24.851 6.496 22.526 1.00 37.69 172 SER A N 1
ATOM 1331 C CA . SER A 1 172 ? -26.209 6.262 23.036 1.00 37.69 172 SER A CA 1
ATOM 1332 C C . SER A 1 172 ? -26.859 5.062 22.363 1.00 37.69 172 SER A C 1
ATOM 1334 O O . SER A 1 172 ? -26.778 5.022 21.111 1.00 37.69 172 SER A O 1
#

Foldseek 3Di:
DDDDDDPLDDPVVLVVLVVVLVVLDQDDVRVVCLVVVPDPVSVQVSCVVSVQHDPDPLLSVLSVVLVVLVSLLVSLVSDDDPVSVVSVVVSLVLVVVLVVLLLCCLLVPPPPDDSVSVRNQRVVFFGQPSVQCSVQDALVSNVVSVVVGPRDDPPPSVVSNVSRVVSVPDPD

Sequence (172 aa):
MNVPSTIAPGQDFVFANLHGRWSRFLRGDELRRVVQSGSPDVLLRALAGRGVQVADLGSARSQLVRHLGEELSRVVDLLGGGLAEFYTAFLRRFWYEDLKTVLHVRIAGGRGVSAQDLLVDLPRFPRLPVQQMLEARDAESLLRCLSGVGGAREGLDAIVVELLETEDIPRS

Radius of gyration: 20.3 Å; Cα contacts (8 Å, |Δi|>4): 126; chains: 1; bounding box: 68×28×52 Å

Nearest PDB structures (foldseek):
  1yz5-assembly1_B  TM=2.597E-01  e=2.348E+00  Homo sapiens
  6t5f-assembly1_A  TM=2.503E-01  e=7.497E+00  Homo sapiens